Protein AF-A0AA39TLJ0-F1 (afdb_monomer)

InterPro domains:
  IPR007229 Nicotinate phosphoribosyltransferase 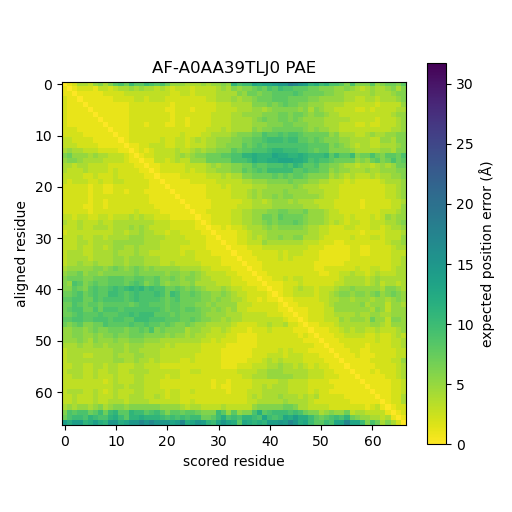family [PTHR11098] (2-67)
  IPR040727 Nicotinate phosphoribosyltransferase, N-terminal domain [PF17767] (2-66)

Secondary structure (DSSP, 8-state):
--HHHHHHHHHHS-TTS-HHHHHHHHH--STT-EEEEPPTT----TT--SEEEES-HHHHHHTTTT-

Sequence (67 aa):
MTEDEISFIRDSLPSSCEDGFFDYLRGIDCSDVEVYAISEGSVVFPKVPLLRVEGPIAVVQLLETPF

Nearest PDB structures (foldseek):
  6eu0-assembly1_O  TM=2.990E-01  e=9.572E+00  Saccharomyces cerevisiae S288C

Organism: Acer saccharum (NCBI:txid4024)

Radius of gyration: 16.36 Å; Cα contacts (8 Å, |Δi|>4): 41; chains: 1; bounding box: 37×22×39 Å

Solvent-accessible surface area (backbone atoms only — not comparable to full-atom values): 4416 Å² total; per-residue (Å²): 95,55,71,70,57,52,50,52,50,59,73,72,43,67,88,84,62,59,71,66,56,58,54,48,51,53,71,54,72,68,85,71,51,48,78,47,66,64,65,87,91,63,90,82,62,91,96,58,83,60,63,49,78,48,52,58,67,75,55,55,54,64,51,57,78,89,103

Foldseek 3Di:
DDPVVLVVVCVVDDVPDDPVVSVVVVPDDCPFKDKDADDPPDDDDPPDDRMDIDGDPVNVVVVPVVD

Structure (mmCIF, N/CA/C/O backbone):
data_AF-A0AA39TLJ0-F1
#
_entry.id   AF-A0AA39TLJ0-F1
#
loop_
_atom_site.group_PDB
_atom_site.id
_atom_site.type_symbol
_atom_site.label_atom_id
_atom_site.label_alt_id
_atom_site.label_comp_id
_atom_site.label_asym_id
_atom_site.label_entity_id
_atom_site.label_seq_id
_atom_site.pdbx_PDB_ins_code
_atom_site.Cartn_x
_atom_site.Cartn_y
_atom_site.Cartn_z
_atom_site.occupancy
_atom_site.B_iso_or_equiv
_atom_site.auth_seq_id
_atom_site.auth_comp_id
_atom_site.auth_asym_id
_atom_site.auth_atom_id
_atom_site.pdbx_PDB_model_num
ATOM 1 N N . MET A 1 1 ? 2.683 8.711 -9.116 1.00 83.81 1 MET A N 1
ATOM 2 C CA . MET A 1 1 ? 3.977 9.191 -8.572 1.00 83.81 1 MET A CA 1
ATOM 3 C C . MET A 1 1 ? 4.507 10.290 -9.480 1.00 83.81 1 MET A C 1
ATOM 5 O O . MET A 1 1 ? 4.201 10.267 -10.666 1.00 83.81 1 MET A O 1
ATOM 9 N N . THR A 1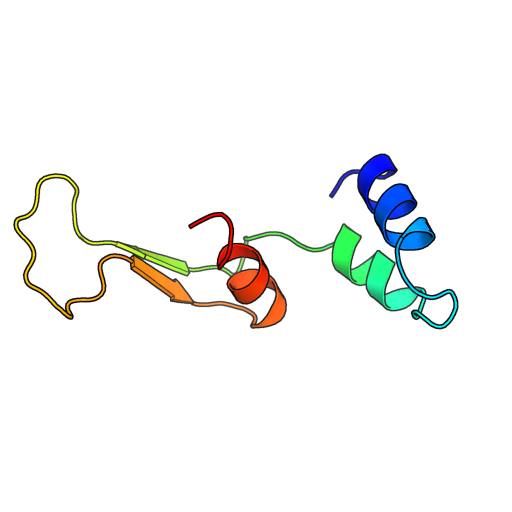 2 ? 5.226 11.268 -8.945 1.00 93.31 2 THR A N 1
ATOM 10 C CA . THR A 1 2 ? 5.851 12.347 -9.730 1.00 93.31 2 THR A CA 1
ATOM 11 C C . THR A 1 2 ? 7.107 11.850 -10.455 1.00 93.31 2 THR A C 1
ATOM 13 O O . THR A 1 2 ? 7.700 10.848 -10.058 1.00 93.31 2 THR A O 1
ATOM 16 N N . GLU A 1 3 ? 7.539 12.541 -11.515 1.00 93.56 3 GLU A N 1
ATOM 17 C CA . GLU A 1 3 ? 8.746 12.137 -12.260 1.00 93.56 3 GLU A CA 1
ATOM 18 C C . GLU A 1 3 ? 10.027 12.223 -11.414 1.00 93.56 3 GLU A C 1
ATOM 20 O O . GLU A 1 3 ? 10.901 11.366 -11.544 1.00 93.56 3 GLU A O 1
ATOM 25 N N . ASP A 1 4 ? 10.114 13.189 -10.494 1.00 96.31 4 ASP A N 1
ATOM 26 C CA . ASP A 1 4 ? 11.259 13.321 -9.585 1.00 96.31 4 ASP A CA 1
ATOM 27 C C . ASP A 1 4 ? 11.374 12.110 -8.640 1.00 96.31 4 ASP A C 1
ATOM 29 O O . ASP A 1 4 ? 12.468 11.584 -8.422 1.00 96.31 4 ASP A O 1
ATOM 33 N N . GLU A 1 5 ? 10.245 11.604 -8.130 1.00 95.56 5 GLU A N 1
ATOM 34 C CA . GLU A 1 5 ? 10.204 10.390 -7.302 1.00 95.56 5 GLU A CA 1
ATOM 35 C C . GLU A 1 5 ? 10.618 9.147 -8.098 1.00 95.56 5 GLU A C 1
ATOM 37 O O . GLU A 1 5 ? 11.368 8.309 -7.597 1.00 95.56 5 GLU A O 1
ATOM 42 N N . ILE A 1 6 ? 10.170 9.029 -9.352 1.00 96.00 6 ILE A N 1
ATOM 43 C CA . ILE A 1 6 ? 10.543 7.905 -10.220 1.00 96.00 6 ILE A CA 1
ATOM 44 C C . ILE A 1 6 ? 12.041 7.928 -10.536 1.00 96.00 6 ILE A C 1
ATOM 46 O O . ILE A 1 6 ? 12.682 6.876 -10.486 1.00 96.00 6 ILE A O 1
ATOM 50 N N . SER A 1 7 ? 12.614 9.104 -10.816 1.00 95.44 7 SER A N 1
ATOM 51 C CA . SER A 1 7 ? 14.061 9.249 -11.024 1.00 95.44 7 SER A CA 1
ATOM 52 C C . SER A 1 7 ? 14.836 8.826 -9.781 1.00 95.44 7 SER A C 1
ATOM 54 O O . SER A 1 7 ? 15.764 8.027 -9.875 1.00 95.44 7 SER A O 1
ATOM 56 N N . PHE A 1 8 ? 14.413 9.295 -8.606 1.00 96.25 8 PHE A N 1
ATOM 57 C CA . PHE A 1 8 ? 15.046 8.930 -7.343 1.00 96.25 8 PHE A CA 1
ATOM 58 C C . PHE A 1 8 ? 15.021 7.415 -7.093 1.00 96.25 8 PHE A C 1
ATOM 60 O O . PHE A 1 8 ? 16.032 6.832 -6.698 1.00 96.25 8 PHE A O 1
ATOM 67 N N . ILE A 1 9 ? 13.886 6.755 -7.345 1.00 95.00 9 ILE A N 1
ATOM 68 C CA . ILE A 1 9 ? 13.747 5.302 -7.166 1.00 95.00 9 ILE A CA 1
ATOM 69 C C . ILE A 1 9 ? 14.621 4.545 -8.169 1.00 95.00 9 ILE A C 1
ATOM 71 O O . ILE A 1 9 ? 15.262 3.564 -7.795 1.00 95.00 9 ILE A O 1
ATOM 75 N N . ARG A 1 10 ? 14.689 5.007 -9.422 1.00 95.00 10 ARG A N 1
ATOM 76 C CA . ARG A 1 10 ? 15.549 4.421 -10.461 1.00 95.00 10 ARG A CA 1
ATOM 77 C C . ARG A 1 10 ? 17.025 4.470 -10.078 1.00 95.00 10 ARG A C 1
ATOM 79 O O . ARG A 1 10 ? 17.717 3.476 -10.268 1.00 95.00 10 ARG A O 1
ATOM 86 N N . ASP A 1 11 ? 17.473 5.575 -9.493 1.00 95.44 11 ASP A N 1
ATOM 87 C CA . ASP A 1 11 ? 18.858 5.736 -9.038 1.00 95.44 11 ASP A CA 1
ATOM 88 C C . ASP A 1 11 ? 19.153 4.955 -7.744 1.00 95.44 11 ASP A C 1
ATOM 90 O O . ASP A 1 11 ? 20.294 4.565 -7.493 1.00 95.44 11 ASP A O 1
ATOM 94 N N . SER A 1 12 ? 18.129 4.718 -6.918 1.00 95.69 12 SER A N 1
ATOM 95 C CA . SER A 1 12 ? 18.254 4.026 -5.626 1.00 95.69 12 SER A CA 1
ATOM 96 C C . SER A 1 12 ? 18.197 2.499 -5.732 1.00 95.69 12 SER A C 1
ATOM 98 O O . SER A 1 12 ? 18.633 1.801 -4.814 1.00 95.69 12 SER A O 1
ATOM 100 N N . LEU A 1 13 ? 17.637 1.963 -6.819 1.00 94.75 13 LEU A N 1
ATOM 101 C CA . LEU A 1 13 ? 17.503 0.526 -7.054 1.00 94.75 13 LEU A CA 1
ATOM 102 C C . LEU A 1 13 ? 18.639 -0.020 -7.936 1.00 94.75 13 LEU A C 1
ATOM 104 O O . LEU A 1 13 ? 19.298 0.730 -8.654 1.00 94.75 13 LEU A O 1
ATOM 108 N N . PRO A 1 14 ? 18.895 -1.343 -7.910 1.00 95.50 14 PRO A N 1
ATOM 109 C CA . PRO A 1 14 ? 19.886 -1.954 -8.786 1.00 95.50 14 PRO A CA 1
ATOM 110 C C . PRO A 1 14 ? 19.608 -1.659 -10.263 1.00 95.50 14 PRO A C 1
ATOM 112 O O . PRO A 1 14 ? 18.471 -1.764 -10.720 1.00 95.50 14 PRO A O 1
ATOM 115 N N . SER A 1 15 ? 20.665 -1.414 -11.040 1.00 90.56 15 SER A N 1
ATOM 116 C CA . SER A 1 15 ? 20.574 -1.169 -12.489 1.00 90.56 15 SER A CA 1
ATOM 117 C C . SER A 1 15 ? 20.026 -2.351 -13.300 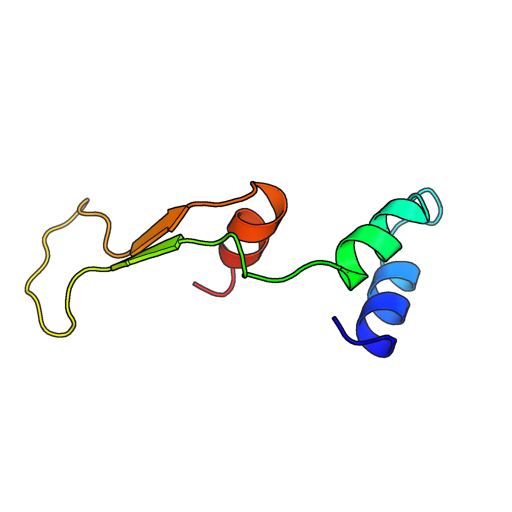1.00 90.56 15 SER A C 1
ATOM 119 O O . SER A 1 15 ? 19.725 -2.198 -14.479 1.00 90.56 15 SER A O 1
ATOM 121 N N . SER A 1 16 ? 19.888 -3.528 -12.684 1.00 94.12 16 SER A N 1
ATOM 122 C CA . SER A 1 16 ? 19.224 -4.698 -13.262 1.00 94.12 16 SER A CA 1
ATOM 123 C C . SER A 1 16 ? 17.694 -4.637 -13.192 1.00 94.12 16 SER A C 1
ATOM 125 O O . SER A 1 16 ? 17.042 -5.571 -13.649 1.00 94.12 16 SER A O 1
ATOM 127 N N . CYS A 1 17 ? 17.117 -3.609 -12.563 1.00 94.81 17 CYS A N 1
ATOM 128 C CA . CYS A 1 17 ? 15.672 -3.436 -12.484 1.00 94.81 17 CYS A CA 1
ATOM 129 C C . CYS A 1 17 ? 15.097 -3.107 -13.868 1.00 94.81 17 CYS A C 1
ATOM 131 O O . CYS A 1 17 ? 15.642 -2.287 -14.605 1.00 94.81 17 CYS A O 1
ATOM 133 N N . GLU A 1 18 ? 14.003 -3.770 -14.226 1.00 95.94 18 GLU A N 1
ATOM 134 C CA . GLU A 1 18 ? 13.393 -3.652 -15.547 1.00 95.94 18 GLU A CA 1
ATOM 135 C C . GLU A 1 18 ? 12.712 -2.291 -15.731 1.00 95.94 18 GLU A C 1
ATOM 137 O O . GLU A 1 18 ? 12.017 -1.812 -14.836 1.00 95.94 18 GLU A O 1
ATOM 142 N N . ASP A 1 19 ? 12.826 -1.691 -16.921 1.00 94.00 19 ASP A N 1
ATOM 143 C CA . ASP A 1 19 ? 12.178 -0.403 -17.212 1.00 94.00 19 ASP A CA 1
ATOM 144 C C . ASP A 1 19 ? 10.655 -0.444 -16.989 1.00 94.00 19 ASP A C 1
ATOM 146 O O . ASP A 1 19 ? 10.076 0.506 -16.457 1.00 94.00 19 ASP A O 1
ATOM 150 N N . GLY A 1 20 ? 10.029 -1.589 -17.292 1.00 95.44 20 GLY A N 1
ATOM 151 C CA . GLY A 1 20 ? 8.596 -1.809 -17.099 1.00 95.44 20 GLY A CA 1
ATOM 152 C C . GLY A 1 20 ? 8.133 -1.705 -15.642 1.00 95.44 20 GLY A C 1
ATOM 153 O O . GLY A 1 20 ? 6.974 -1.378 -15.396 1.00 95.44 20 GLY A O 1
ATOM 154 N N . PHE A 1 21 ? 9.021 -1.911 -14.664 1.00 94.81 21 PHE A N 1
ATOM 155 C CA . PHE A 1 21 ? 8.695 -1.687 -13.254 1.00 94.81 21 PHE A CA 1
ATOM 156 C C . PHE A 1 21 ? 8.446 -0.201 -12.963 1.00 94.81 21 PHE A C 1
ATOM 158 O O . PHE A 1 21 ? 7.488 0.145 -12.275 1.00 94.81 21 PHE A O 1
ATOM 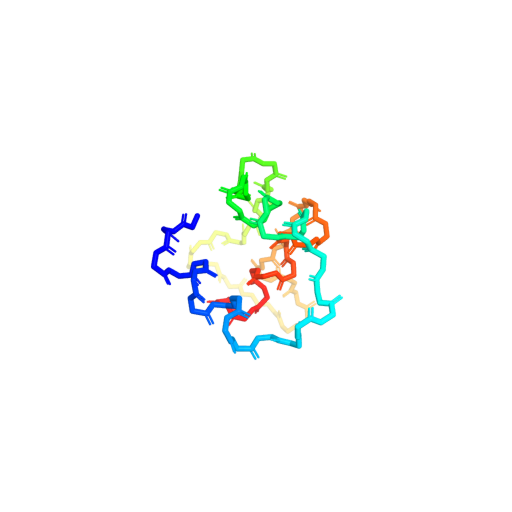165 N N . PHE A 1 22 ? 9.257 0.697 -13.525 1.00 95.31 22 PHE A N 1
ATOM 166 C CA . PHE A 1 22 ? 9.071 2.139 -13.341 1.00 95.31 22 PHE A CA 1
ATOM 167 C C . PHE A 1 22 ? 7.836 2.650 -14.085 1.00 95.31 22 PHE A C 1
ATOM 169 O O . PHE A 1 22 ? 7.144 3.538 -13.591 1.00 95.31 22 PHE A O 1
ATOM 176 N N . ASP A 1 23 ? 7.522 2.070 -15.245 1.00 95.06 23 ASP A N 1
ATOM 177 C CA . ASP A 1 23 ? 6.278 2.363 -15.963 1.00 95.06 23 ASP A CA 1
ATOM 178 C C . ASP A 1 23 ? 5.051 1.921 -15.156 1.00 95.06 23 ASP A C 1
ATOM 180 O O . ASP A 1 23 ? 4.086 2.677 -15.039 1.00 95.06 23 ASP A O 1
ATOM 184 N N . TYR A 1 24 ? 5.121 0.752 -14.514 1.00 94.88 24 TYR A N 1
ATOM 185 C CA . TYR A 1 24 ? 4.099 0.301 -13.572 1.00 94.88 24 TYR A CA 1
ATOM 186 C C . TYR A 1 24 ? 3.922 1.282 -12.400 1.00 94.88 24 TYR A C 1
ATOM 188 O O . TYR A 1 24 ? 2.798 1.681 -12.103 1.00 94.88 24 TYR A O 1
ATOM 196 N N . LEU A 1 25 ? 5.015 1.734 -11.771 1.00 95.00 25 LEU A N 1
ATOM 197 C CA . LEU A 1 25 ? 4.959 2.705 -10.667 1.00 95.00 25 LEU A CA 1
ATOM 198 C C . LEU A 1 25 ? 4.341 4.053 -11.075 1.00 95.00 25 LEU A C 1
ATOM 200 O O . LEU A 1 25 ? 3.660 4.687 -10.266 1.00 95.00 25 LEU A O 1
ATOM 204 N N . ARG A 1 26 ? 4.541 4.501 -12.322 1.00 94.50 26 ARG A N 1
ATOM 205 C CA . ARG A 1 26 ? 3.909 5.731 -12.836 1.00 94.50 26 ARG A CA 1
ATOM 206 C C . ARG A 1 26 ? 2.393 5.616 -1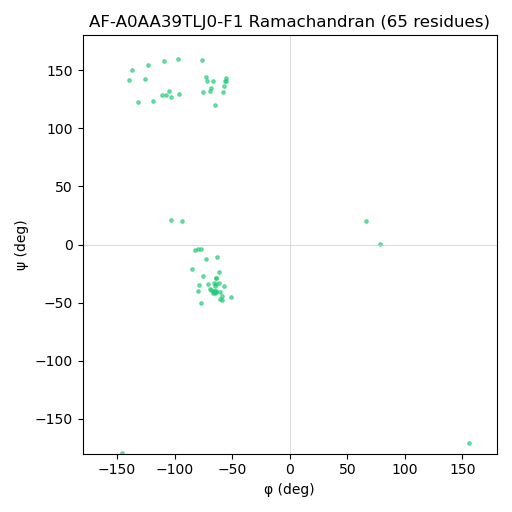2.919 1.00 94.50 26 ARG A C 1
ATOM 208 O O . ARG A 1 26 ? 1.704 6.583 -12.606 1.00 94.50 26 ARG A O 1
ATOM 215 N N . GLY A 1 27 ? 1.903 4.454 -13.343 1.00 92.75 27 GLY A N 1
ATOM 216 C CA . GLY A 1 27 ? 0.475 4.173 -13.484 1.00 92.75 27 GLY A CA 1
ATOM 217 C C . GLY A 1 27 ? -0.217 3.759 -12.188 1.00 92.75 27 GLY A C 1
ATOM 218 O O . GLY A 1 27 ? -1.429 3.575 -12.201 1.00 92.75 27 GLY A O 1
ATOM 219 N N . ILE A 1 28 ? 0.524 3.589 -11.090 1.00 93.00 28 ILE A N 1
ATOM 220 C CA . ILE A 1 28 ? -0.047 3.123 -9.830 1.00 93.00 28 ILE A CA 1
ATOM 221 C C . ILE A 1 28 ? -0.960 4.192 -9.218 1.00 93.00 28 ILE A C 1
ATOM 223 O O . ILE A 1 28 ? -0.583 5.360 -9.068 1.00 93.00 28 ILE A O 1
ATOM 227 N N . ASP A 1 29 ? -2.151 3.769 -8.813 1.00 93.06 29 ASP A N 1
ATOM 228 C CA . ASP A 1 29 ? -3.086 4.557 -8.023 1.00 93.06 29 ASP A CA 1
ATOM 229 C C . ASP A 1 29 ? -3.860 3.650 -7.049 1.00 93.06 29 ASP A C 1
ATOM 231 O O . ASP A 1 29 ? -3.604 2.449 -6.947 1.00 93.06 29 ASP A O 1
ATOM 235 N N . CYS A 1 30 ? -4.765 4.242 -6.271 1.00 94.88 30 CYS A N 1
ATOM 236 C CA . CYS A 1 30 ? -5.599 3.524 -5.303 1.00 94.88 30 CYS A CA 1
ATOM 237 C C . CYS A 1 30 ? -7.036 3.312 -5.809 1.00 94.88 30 CYS A C 1
ATOM 239 O O . CYS A 1 30 ? -7.941 3.154 -4.994 1.00 94.88 30 CYS A O 1
ATOM 241 N N . SER A 1 31 ? -7.278 3.367 -7.123 1.00 95.88 31 SER A N 1
ATOM 242 C CA . SER A 1 31 ? -8.638 3.296 -7.679 1.00 95.88 31 SER A CA 1
ATOM 243 C C . SER A 1 31 ? -9.322 1.947 -7.429 1.00 95.88 31 SER A C 1
ATOM 245 O O . SER A 1 31 ? -10.509 1.925 -7.114 1.00 95.88 31 SER A O 1
ATOM 247 N N . ASP A 1 32 ? -8.559 0.852 -7.469 1.00 95.75 32 ASP A N 1
ATOM 248 C CA . ASP A 1 32 ? -9.019 -0.518 -7.199 1.00 95.75 32 ASP A CA 1
ATOM 249 C C . ASP A 1 32 ? -8.821 -0.948 -5.727 1.00 95.75 32 ASP A C 1
ATOM 251 O O . ASP A 1 32 ? -8.744 -2.142 -5.422 1.00 95.75 32 ASP A O 1
ATOM 255 N N . VAL A 1 33 ? -8.678 0.010 -4.802 1.00 96.75 33 VAL A N 1
ATOM 256 C CA . VAL A 1 33 ? -8.503 -0.262 -3.367 1.00 96.75 33 VAL A CA 1
ATOM 257 C C . VAL A 1 33 ? -9.802 -0.007 -2.611 1.00 96.75 33 VAL A C 1
ATOM 259 O O . VAL A 1 33 ? -10.358 1.089 -2.636 1.00 96.75 33 VAL A O 1
ATOM 262 N N . GLU A 1 34 ? -10.241 -1.006 -1.854 1.00 97.69 34 GLU A N 1
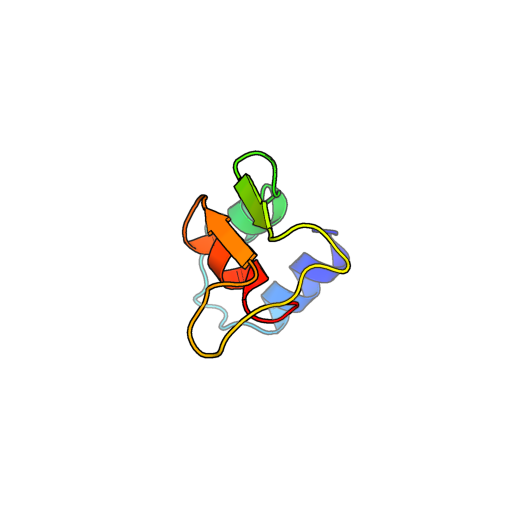ATOM 263 C CA . GLU A 1 34 ? -11.363 -0.905 -0.928 1.00 97.69 34 GLU A CA 1
ATOM 264 C C . GLU A 1 34 ? -10.861 -0.848 0.516 1.00 97.69 34 GLU A C 1
ATOM 266 O O . GLU A 1 34 ? -10.043 -1.664 0.949 1.00 97.69 34 GLU A O 1
ATOM 271 N N . VAL A 1 35 ? -11.380 0.108 1.289 1.00 95.81 35 VAL A N 1
ATOM 272 C CA . VAL A 1 35 ? -11.032 0.283 2.702 1.00 95.81 35 VAL A CA 1
ATOM 273 C C . VAL A 1 35 ? -12.274 0.106 3.560 1.00 95.81 35 VAL A C 1
ATOM 275 O O . VAL A 1 35 ? -13.265 0.820 3.421 1.00 95.81 35 VAL A O 1
ATOM 278 N N . TYR A 1 36 ? -12.188 -0.829 4.496 1.00 96.44 36 TYR A N 1
ATOM 279 C CA . TYR A 1 36 ? -13.199 -1.091 5.509 1.00 96.44 36 TYR A CA 1
ATOM 280 C C . TYR A 1 36 ? -12.633 -0.673 6.863 1.00 96.44 36 TYR A C 1
ATOM 282 O O . TYR A 1 36 ? -11.543 -1.106 7.231 1.00 96.44 36 TYR A O 1
ATOM 290 N N . ALA A 1 37 ? -13.367 0.138 7.620 1.00 96.00 37 ALA A N 1
ATOM 291 C CA . ALA A 1 37 ? -12.935 0.605 8.931 1.00 96.00 37 ALA A CA 1
ATOM 292 C C . ALA A 1 37 ? -14.083 0.562 9.937 1.00 96.00 37 ALA A C 1
ATOM 294 O O . ALA A 1 37 ? -15.254 0.721 9.584 1.00 96.00 37 ALA A O 1
ATOM 295 N N . ILE A 1 38 ? -13.738 0.361 11.206 1.00 95.75 38 ILE A N 1
ATOM 296 C CA . ILE A 1 38 ? -14.676 0.577 12.307 1.00 95.75 38 ILE A CA 1
ATOM 297 C C . ILE A 1 38 ? -15.001 2.075 12.391 1.00 95.75 38 ILE A C 1
ATOM 299 O O . ILE A 1 38 ? -14.115 2.915 12.235 1.00 95.75 38 ILE A O 1
ATOM 303 N N . SER A 1 39 ? -16.264 2.413 12.667 1.00 95.25 39 SER A N 1
ATOM 304 C CA . SER A 1 39 ? -16.690 3.802 12.849 1.00 95.25 39 SER A CA 1
ATOM 305 C C . SER A 1 39 ? -15.893 4.494 13.953 1.00 95.25 39 SER A C 1
ATOM 307 O O . SER A 1 39 ? -15.710 3.945 15.044 1.00 95.25 39 SER A O 1
ATOM 309 N N . GLU A 1 40 ? -15.475 5.728 13.695 1.00 95.44 40 GLU A N 1
ATOM 310 C CA . GLU A 1 40 ? -14.752 6.545 14.666 1.00 95.44 40 GLU A CA 1
ATOM 311 C C . GLU A 1 40 ? -15.532 6.682 15.988 1.00 95.44 40 GLU A C 1
ATOM 313 O O . GLU A 1 40 ? -16.760 6.784 16.004 1.00 95.44 40 GLU A O 1
ATOM 318 N N . GLY A 1 41 ? -14.817 6.642 17.116 1.00 94.50 41 GLY A N 1
ATOM 319 C CA . GLY A 1 41 ? -15.413 6.711 18.455 1.00 94.50 41 GLY A CA 1
ATOM 320 C C . GLY A 1 41 ? -16.035 5.402 18.961 1.00 94.50 41 GLY A C 1
ATOM 321 O O . GLY A 1 41 ? -16.546 5.368 20.081 1.00 94.50 41 GLY A O 1
ATOM 322 N N . SER A 1 42 ? -15.980 4.316 18.185 1.00 93.94 42 SER A N 1
ATOM 323 C CA . SER A 1 42 ? -16.453 3.000 18.633 1.00 93.94 42 SER A CA 1
ATOM 324 C C . SER A 1 42 ? -15.513 2.370 19.665 1.00 93.94 42 SER A C 1
ATOM 326 O O . SER A 1 42 ? -14.291 2.461 19.559 1.00 93.94 42 SER A O 1
ATOM 328 N N . VAL A 1 43 ? -16.083 1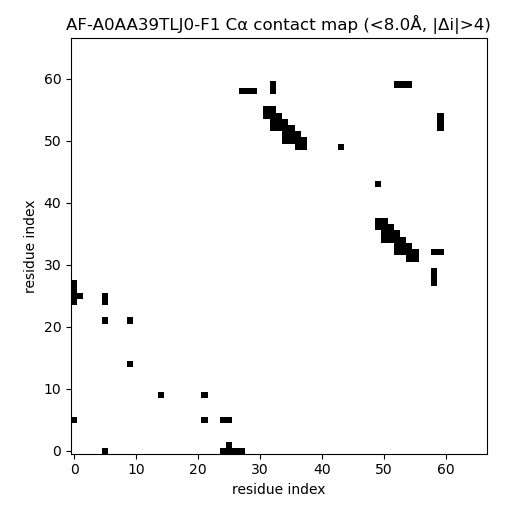.656 20.639 1.00 94.44 43 VAL A N 1
ATOM 329 C CA . VAL A 1 43 ? -15.309 0.811 21.562 1.00 94.44 43 VAL A CA 1
ATOM 330 C C . VAL A 1 43 ? -14.882 -0.466 20.839 1.00 94.44 43 VAL A C 1
ATOM 332 O O . VAL A 1 43 ? -15.711 -1.143 20.231 1.00 94.44 43 VAL A O 1
ATOM 335 N N . VAL A 1 44 ? -13.598 -0.814 20.936 1.00 95.00 44 VAL A N 1
ATOM 336 C CA . VAL A 1 44 ? -13.006 -1.994 20.288 1.00 95.00 44 VAL A CA 1
ATOM 337 C C . VAL A 1 44 ? -12.332 -2.910 21.305 1.00 95.00 44 VAL A C 1
ATOM 339 O O . VAL A 1 44 ? -11.905 -2.475 22.374 1.00 95.00 44 VAL A O 1
ATOM 342 N N . PHE A 1 45 ? -12.234 -4.193 20.962 1.00 95.44 45 PHE A N 1
ATOM 343 C CA . PHE A 1 45 ? -11.589 -5.216 21.786 1.00 95.44 45 PHE A CA 1
ATOM 344 C C . PHE A 1 45 ? -10.259 -5.667 21.160 1.00 95.44 45 PHE A C 1
ATOM 346 O O . PHE A 1 45 ? -10.076 -5.536 19.946 1.00 95.44 45 PHE A O 1
ATOM 353 N N . PRO A 1 46 ? -9.326 -6.236 21.948 1.00 94.81 46 PRO A N 1
ATOM 354 C CA . PRO A 1 46 ? -8.098 -6.804 21.404 1.00 94.81 46 PRO A CA 1
ATOM 355 C C . PRO A 1 46 ? -8.373 -7.864 20.330 1.00 94.81 46 PRO A C 1
ATOM 357 O O . PRO A 1 46 ? -9.290 -8.672 20.475 1.00 94.81 46 PRO A O 1
ATOM 360 N N . LYS A 1 47 ? -7.519 -7.906 19.299 1.00 92.25 47 LYS A N 1
ATOM 361 C CA . LYS A 1 47 ? -7.592 -8.852 18.164 1.00 92.25 47 LYS A CA 1
ATOM 362 C C . LYS A 1 47 ? -8.818 -8.678 17.255 1.00 92.25 47 LYS A C 1
ATOM 364 O O . LYS A 1 47 ? -9.158 -9.597 16.515 1.00 92.25 47 LYS A O 1
ATOM 369 N N . VAL A 1 48 ? -9.453 -7.508 17.284 1.00 93.38 48 VAL A N 1
ATOM 370 C CA . VAL A 1 48 ? -10.451 -7.103 16.287 1.00 93.38 48 VAL A CA 1
ATOM 371 C C . VAL A 1 48 ? -9.755 -6.253 15.217 1.00 93.38 48 VAL A C 1
ATOM 373 O O . VAL A 1 48 ? -9.033 -5.323 15.585 1.00 93.38 48 VAL A O 1
ATOM 376 N N . PRO A 1 49 ? -9.931 -6.546 13.916 1.00 91.62 49 PRO A N 1
ATOM 377 C CA . PRO A 1 49 ? -9.368 -5.716 12.856 1.00 91.62 49 PRO A CA 1
ATOM 378 C C . PRO A 1 49 ? -10.022 -4.331 12.880 1.00 91.62 49 PRO A C 1
ATOM 380 O O . PRO A 1 49 ? -11.239 -4.214 12.751 1.00 91.62 49 PRO A O 1
ATOM 383 N N . LEU A 1 50 ? -9.213 -3.286 13.068 1.00 95.12 50 LEU A N 1
ATOM 384 C CA . LEU A 1 50 ? -9.688 -1.896 13.060 1.00 95.12 50 LEU A CA 1
ATOM 385 C C . LEU A 1 50 ? -9.902 -1.380 11.635 1.00 95.12 50 LEU A C 1
ATOM 387 O O . LEU A 1 50 ? -10.826 -0.608 11.381 1.00 95.12 50 LEU A O 1
ATOM 391 N N . LEU A 1 51 ? -9.045 -1.838 10.727 1.00 95.12 51 LEU A N 1
ATOM 392 C CA . LEU A 1 51 ? -9.015 -1.487 9.322 1.00 95.12 51 LEU A CA 1
ATOM 393 C C . LEU A 1 51 ? -8.711 -2.751 8.512 1.00 95.12 51 LEU A C 1
ATOM 395 O O . LEU A 1 51 ? -7.920 -3.598 8.932 1.00 95.12 51 LEU A O 1
ATOM 399 N N . ARG A 1 52 ? -9.366 -2.886 7.364 1.00 95.38 52 ARG A N 1
ATOM 400 C CA . ARG A 1 52 ? -9.118 -3.929 6.372 1.00 95.38 52 ARG A CA 1
ATOM 401 C C . ARG A 1 52 ? -9.016 -3.260 5.009 1.00 95.38 52 ARG A C 1
ATOM 403 O O . ARG A 1 52 ? -9.956 -2.590 4.591 1.00 95.38 52 ARG A O 1
ATOM 410 N N . VAL A 1 53 ? -7.882 -3.459 4.347 1.00 96.00 53 VAL A N 1
ATOM 411 C CA . VAL A 1 53 ? -7.607 -2.958 2.996 1.00 96.00 53 VAL A CA 1
ATOM 412 C C . VAL A 1 53 ? -7.630 -4.139 2.038 1.00 96.00 53 VAL A C 1
ATOM 414 O O . VAL A 1 53 ? -6.974 -5.149 2.290 1.00 96.00 53 VAL A O 1
ATOM 417 N N . GLU A 1 54 ? -8.390 -4.023 0.957 1.00 96.94 54 GLU A N 1
ATOM 418 C CA . GLU A 1 54 ? -8.506 -5.036 -0.093 1.00 96.94 54 GLU A CA 1
ATOM 419 C C . GLU A 1 54 ? -8.189 -4.393 -1.450 1.00 96.94 54 GLU A C 1
ATOM 421 O O . GLU A 1 54 ? -8.511 -3.231 -1.676 1.00 96.94 54 GLU A O 1
ATOM 426 N N . GLY A 1 55 ? -7.506 -5.119 -2.337 1.00 96.50 55 GLY A N 1
ATOM 427 C CA . GLY A 1 55 ? -7.073 -4.593 -3.634 1.00 96.50 55 GLY A CA 1
ATOM 428 C C . GLY A 1 55 ? -5.862 -5.337 -4.210 1.00 96.50 55 GLY A C 1
ATOM 429 O O . GLY A 1 55 ? -5.461 -6.380 -3.676 1.00 96.50 55 GLY A O 1
ATOM 430 N N . PRO A 1 56 ? -5.254 -4.824 -5.295 1.00 96.31 56 PRO A N 1
ATOM 431 C CA . PRO A 1 56 ? -4.065 -5.417 -5.899 1.00 96.31 56 PRO A CA 1
ATOM 432 C C . PRO A 1 56 ? -2.903 -5.507 -4.904 1.00 96.31 56 PRO A C 1
ATOM 434 O O . PRO A 1 56 ? -2.545 -4.512 -4.274 1.00 96.31 56 PRO A O 1
ATOM 437 N N . ILE A 1 57 ? -2.273 -6.684 -4.809 1.00 95.19 57 ILE A N 1
ATOM 438 C CA . ILE A 1 57 ? -1.259 -6.997 -3.784 1.00 95.19 57 ILE A CA 1
ATOM 439 C C . ILE A 1 57 ? -0.147 -5.947 -3.684 1.00 95.19 57 ILE A C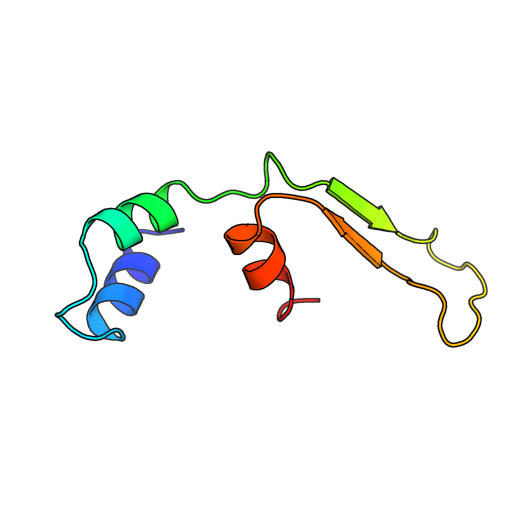 1
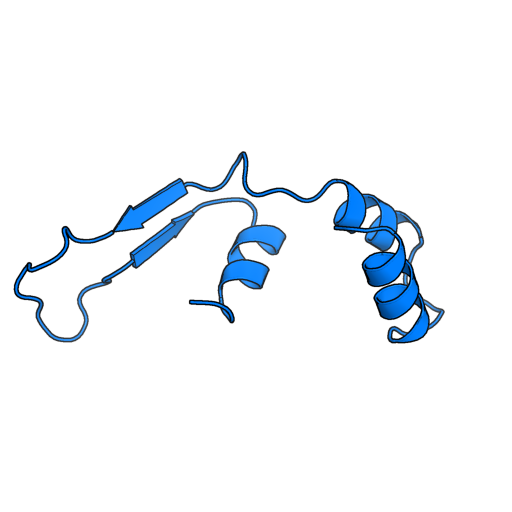ATOM 441 O O . ILE A 1 57 ? 0.196 -5.513 -2.592 1.00 95.19 57 ILE A O 1
ATOM 445 N N . ALA A 1 58 ? 0.390 -5.495 -4.816 1.00 93.25 58 ALA A N 1
ATOM 446 C CA . ALA A 1 58 ? 1.472 -4.518 -4.826 1.00 93.25 58 ALA A CA 1
ATOM 447 C C . ALA A 1 58 ? 1.038 -3.148 -4.275 1.00 93.25 58 ALA A C 1
ATOM 449 O O . ALA A 1 58 ? 1.837 -2.478 -3.631 1.00 93.25 58 ALA A O 1
ATOM 450 N N . VAL A 1 59 ? -0.218 -2.743 -4.490 1.00 94.56 59 VAL A N 1
ATOM 451 C CA . VAL A 1 59 ? -0.750 -1.462 -4.002 1.00 94.56 59 VAL A CA 1
ATOM 452 C C . VAL A 1 59 ? -1.060 -1.551 -2.515 1.00 94.56 59 VAL A C 1
ATOM 454 O O . VAL A 1 59 ? -0.586 -0.724 -1.742 1.00 94.56 59 VAL A O 1
ATOM 457 N N . VAL A 1 60 ? -1.794 -2.583 -2.088 1.00 95.50 60 VAL A N 1
ATOM 458 C CA . VAL A 1 60 ? -2.151 -2.743 -0.667 1.00 95.50 60 VAL A CA 1
ATOM 459 C C . VAL A 1 60 ? -0.923 -2.971 0.215 1.00 95.50 60 VAL A C 1
ATOM 461 O O . VAL A 1 60 ? -0.915 -2.527 1.356 1.00 95.50 60 VAL A O 1
ATOM 464 N N . GLN A 1 61 ? 0.146 -3.566 -0.325 1.00 94.75 61 GLN A N 1
ATOM 465 C CA . GLN A 1 61 ? 1.424 -3.697 0.375 1.00 94.75 61 GLN A CA 1
ATOM 466 C C . GLN A 1 61 ? 2.126 -2.349 0.574 1.00 94.75 61 GLN A C 1
ATOM 468 O O . GLN A 1 61 ? 2.701 -2.102 1.630 1.00 94.75 61 GLN A O 1
ATOM 473 N N . LEU A 1 62 ? 2.071 -1.447 -0.412 1.00 92.50 62 LEU A N 1
ATOM 474 C CA . LEU A 1 62 ? 2.609 -0.089 -0.252 1.00 92.50 62 LEU A CA 1
ATOM 475 C C . LEU A 1 62 ? 1.845 0.702 0.816 1.00 92.50 62 LEU A C 1
ATOM 477 O O . LEU A 1 62 ? 2.429 1.551 1.487 1.00 92.50 62 LEU A O 1
ATOM 481 N N . LEU A 1 63 ? 0.562 0.391 1.006 1.00 92.50 63 LEU A N 1
ATOM 482 C CA . LEU A 1 63 ? -0.264 0.957 2.067 1.00 92.50 63 LEU A CA 1
ATOM 483 C C . LEU A 1 63 ? 0.012 0.325 3.447 1.00 92.50 63 LEU A C 1
ATOM 485 O O . LEU A 1 63 ? -0.517 0.814 4.428 1.00 92.50 63 LEU A O 1
ATOM 489 N N . GLU A 1 64 ? 0.863 -0.694 3.595 1.00 91.19 64 GLU A N 1
ATOM 490 C CA . GLU A 1 64 ? 1.144 -1.282 4.920 1.00 91.19 64 GLU A CA 1
ATOM 491 C C . GLU A 1 64 ? 1.931 -0.337 5.845 1.00 91.19 64 GLU A C 1
ATOM 493 O O . GLU A 1 64 ? 1.699 -0.316 7.042 1.00 91.19 64 GLU A O 1
ATOM 498 N N . THR A 1 65 ? 2.887 0.430 5.312 1.00 87.75 65 THR A N 1
ATOM 499 C CA . THR A 1 65 ? 3.762 1.307 6.120 1.00 87.75 65 THR A CA 1
ATOM 500 C C . THR A 1 65 ? 3.136 2.642 6.547 1.00 87.75 65 THR A C 1
ATOM 502 O O . THR A 1 65 ? 3.424 3.089 7.658 1.00 87.75 65 THR A O 1
ATOM 505 N N . PRO A 1 66 ? 2.357 3.349 5.700 1.00 80.56 66 PRO A N 1
ATOM 506 C CA . PRO A 1 66 ? 1.724 4.598 6.123 1.00 80.56 66 PRO A CA 1
ATOM 507 C C . PRO A 1 66 ? 0.548 4.401 7.097 1.00 80.56 66 PRO A C 1
ATOM 509 O O . PRO A 1 66 ? 0.105 5.395 7.675 1.00 80.56 66 PRO A O 1
ATOM 512 N N . PHE A 1 67 ? 0.046 3.172 7.264 1.00 59.38 67 PHE A N 1
ATOM 513 C CA . PHE A 1 67 ? -1.034 2.815 8.192 1.00 59.38 67 PHE A CA 1
ATOM 514 C C . PHE A 1 67 ? -0.503 2.101 9.442 1.00 59.38 67 PHE A C 1
ATOM 516 O O . PHE A 1 67 ? -1.143 2.264 10.508 1.00 59.38 67 PHE A O 1
#

pLDDT: mean 93.8, std 5.01, range [59.38, 97.69]

Mean predicted aligned error: 3.96 Å